Protein AF-A0A2S8FSX5-F1 (afdb_monomer)

Mean predicted aligned error: 10.46 Å

Organism: NCBI:txid124

Radius of gyration: 23.95 Å; Cα contacts (8 Å, |Δi|>4): 60; chains: 1; bounding box: 54×30×76 Å

Sequence (145 aa):
MSSEDPTVAAHDATNLSKSDRRSRKFVYFLLLGFHLAVASVLLIVMVLAVPLLSRAVDDFAVDLPVITRFVAALSRHCVPYWPLDLAFWMAGNALVLAVLLFWSPLGTRWAILYSAAIFCLAVLLFGMTLVGFAIPLFELMDSLK

Secondary structure (DSSP, 8-state):
-----HHHHHHHHHHHHHHHHHHHHHHHHHHHHHHHHHHHHHHHIIIIIHHHHHHHHHHTT----HHHHHHHHHHHHHGGGHHHHHHHHHHHHHHHHHIIIII-TTHHHHHHHHHHHHHHHHHHHHHHHHHHHHHHHHHHHHHT-

Structure (mmCIF, N/CA/C/O backbone):
data_AF-A0A2S8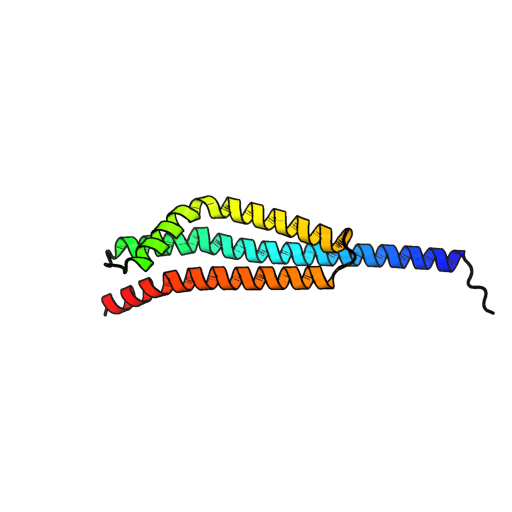FSX5-F1
#
_entry.id   AF-A0A2S8FSX5-F1
#
loop_
_atom_site.group_PDB
_atom_site.id
_atom_site.type_symbol
_atom_site.label_atom_id
_atom_site.label_alt_id
_atom_site.label_comp_id
_atom_site.label_asym_id
_atom_site.label_entity_id
_atom_site.label_seq_id
_atom_site.pdbx_PDB_ins_code
_atom_site.Cartn_x
_atom_site.Cartn_y
_atom_site.Cartn_z
_atom_site.occupancy
_atom_site.B_iso_or_equiv
_atom_site.auth_seq_id
_atom_site.auth_comp_id
_atom_site.auth_asym_id
_atom_site.auth_atom_id
_atom_site.pdbx_PDB_model_num
ATOM 1 N N . MET A 1 1 ? 24.617 -20.302 -45.881 1.00 48.56 1 MET A N 1
ATOM 2 C CA . MET A 1 1 ? 24.667 -19.509 -44.635 1.00 48.56 1 MET A CA 1
ATOM 3 C C . MET A 1 1 ? 23.969 -18.198 -44.933 1.00 48.56 1 MET A C 1
ATOM 5 O O . MET A 1 1 ? 24.473 -17.452 -45.758 1.00 48.56 1 MET A O 1
ATOM 9 N N . SER A 1 2 ? 22.762 -17.995 -44.399 1.00 53.72 2 SER A N 1
ATOM 10 C CA . SER A 1 2 ? 22.028 -16.738 -44.582 1.00 53.72 2 SER A CA 1
ATOM 11 C C . SER A 1 2 ? 22.762 -15.657 -43.799 1.00 53.72 2 SER A C 1
ATOM 13 O O . SER A 1 2 ? 22.811 -15.729 -42.574 1.00 53.72 2 SER A O 1
ATOM 15 N N . SER A 1 3 ? 23.407 -14.724 -44.497 1.00 57.81 3 SER A N 1
ATOM 16 C CA . SER A 1 3 ? 23.953 -13.516 -43.887 1.00 57.81 3 SER A CA 1
ATOM 17 C C . SER A 1 3 ? 22.772 -12.632 -43.505 1.00 57.81 3 SER A C 1
ATOM 19 O O . SER A 1 3 ? 22.251 -11.906 -44.351 1.00 57.81 3 SER A O 1
ATOM 21 N N . GLU A 1 4 ? 22.286 -12.751 -42.271 1.00 61.47 4 GLU A N 1
ATOM 22 C CA . GLU A 1 4 ? 21.360 -11.752 -41.742 1.00 61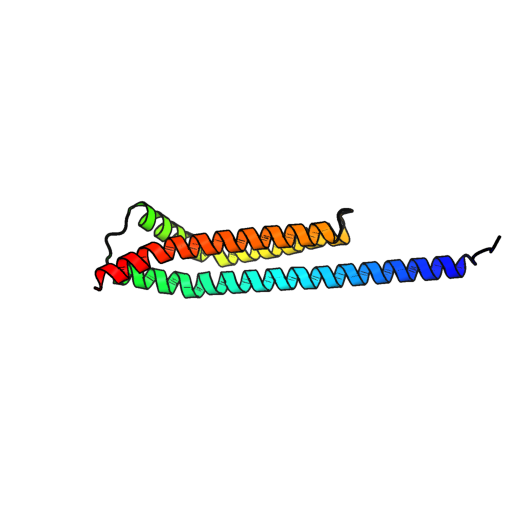.47 4 GLU A CA 1
ATOM 23 C C . GLU A 1 4 ? 22.022 -10.378 -41.859 1.00 61.47 4 GLU A C 1
ATOM 25 O O . GLU A 1 4 ? 23.150 -10.172 -41.405 1.00 61.47 4 GLU A O 1
ATOM 30 N N . ASP A 1 5 ? 21.338 -9.470 -42.550 1.00 72.94 5 ASP A N 1
ATOM 31 C CA . ASP A 1 5 ? 21.810 -8.115 -42.779 1.00 72.94 5 ASP A CA 1
ATOM 32 C C . ASP A 1 5 ? 21.960 -7.422 -41.411 1.00 72.94 5 ASP A C 1
ATOM 34 O O . ASP A 1 5 ? 20.985 -7.340 -40.651 1.00 72.94 5 ASP A O 1
ATOM 38 N N . PRO A 1 6 ? 23.162 -6.934 -41.052 1.00 71.62 6 PRO A N 1
ATOM 39 C CA . PRO A 1 6 ? 23.423 -6.340 -39.742 1.00 71.62 6 PRO A CA 1
ATOM 40 C C . PRO A 1 6 ? 22.512 -5.142 -39.440 1.00 71.62 6 PRO A C 1
ATOM 42 O O . PRO A 1 6 ? 22.292 -4.813 -38.273 1.00 71.62 6 PRO A O 1
ATOM 45 N N . THR A 1 7 ? 21.942 -4.508 -40.469 1.00 73.19 7 THR A N 1
ATOM 46 C CA . THR A 1 7 ? 20.966 -3.423 -40.313 1.00 73.19 7 THR A CA 1
ATOM 47 C C . THR A 1 7 ? 19.609 -3.913 -39.799 1.00 73.19 7 THR A C 1
ATOM 49 O O . THR A 1 7 ? 19.012 -3.257 -38.942 1.00 73.19 7 THR A O 1
ATOM 52 N N . VAL A 1 8 ? 19.153 -5.087 -40.244 1.00 72.12 8 VAL A N 1
ATOM 53 C CA . VAL A 1 8 ? 17.898 -5.715 -39.800 1.00 72.12 8 VAL A CA 1
ATOM 54 C C . VAL A 1 8 ? 18.043 -6.213 -38.363 1.00 72.12 8 VAL A C 1
ATOM 56 O O . VAL A 1 8 ? 17.217 -5.884 -37.514 1.00 72.12 8 VAL A O 1
ATOM 59 N N . ALA A 1 9 ? 19.157 -6.880 -38.045 1.00 72.12 9 ALA A N 1
ATOM 60 C CA . ALA A 1 9 ? 19.445 -7.338 -36.685 1.00 72.12 9 ALA A CA 1
ATOM 61 C C . ALA A 1 9 ? 19.539 -6.174 -35.674 1.00 72.12 9 ALA A C 1
ATOM 63 O O . ALA A 1 9 ? 19.024 -6.264 -34.556 1.00 72.12 9 ALA A O 1
ATOM 64 N N . ALA A 1 10 ? 20.150 -5.048 -36.064 1.00 72.50 10 ALA A N 1
ATOM 65 C CA . ALA A 1 10 ? 20.214 -3.850 -35.227 1.00 72.50 10 ALA A CA 1
ATOM 66 C C . ALA A 1 10 ? 18.833 -3.197 -35.038 1.00 72.50 10 ALA A C 1
ATOM 68 O O . ALA A 1 10 ? 18.478 -2.796 -33.925 1.00 72.50 10 ALA A O 1
ATOM 69 N N . HIS A 1 11 ? 18.031 -3.114 -36.102 1.00 73.44 11 HIS A N 1
ATOM 70 C CA . HIS A 1 11 ? 16.668 -2.597 -36.031 1.00 73.44 11 HIS A CA 1
ATOM 71 C C . HIS A 1 11 ? 15.795 -3.443 -35.088 1.00 73.44 11 HIS A C 1
ATOM 73 O O . HIS A 1 11 ? 15.146 -2.897 -34.190 1.00 73.44 11 HIS A O 1
ATOM 79 N N . ASP A 1 12 ? 15.855 -4.768 -35.190 1.00 75.06 12 ASP A N 1
ATOM 80 C CA . ASP A 1 12 ? 15.075 -5.672 -34.342 1.00 75.06 12 ASP A CA 1
ATOM 81 C C . ASP A 1 12 ? 15.521 -5.630 -32.875 1.00 75.06 12 ASP A C 1
ATOM 83 O O . ASP A 1 12 ? 14.678 -5.525 -31.978 1.00 75.06 12 ASP A O 1
ATOM 87 N N . ALA A 1 13 ? 16.829 -5.562 -32.607 1.00 71.25 13 ALA A N 1
ATOM 88 C CA . ALA A 1 13 ? 17.356 -5.376 -31.254 1.00 71.25 13 ALA A CA 1
ATOM 89 C C . ALA A 1 13 ? 16.875 -4.056 -30.618 1.00 71.25 13 ALA A C 1
ATOM 91 O O . ALA A 1 13 ? 16.505 -4.007 -29.436 1.00 71.25 13 ALA A O 1
ATOM 92 N N . THR A 1 14 ? 16.812 -2.969 -31.397 1.00 76.12 14 THR A N 1
ATOM 93 C CA . THR A 1 14 ? 16.292 -1.690 -30.889 1.00 76.12 14 THR A CA 1
ATOM 94 C C . THR A 1 14 ? 14.790 -1.734 -30.610 1.00 76.12 14 THR A C 1
ATOM 96 O O . THR A 1 14 ? 14.348 -1.168 -29.607 1.00 76.12 14 THR A O 1
ATOM 99 N N . ASN A 1 15 ? 13.998 -2.434 -31.422 1.00 78.00 15 ASN A N 1
ATOM 100 C CA . ASN A 1 15 ? 12.560 -2.573 -31.193 1.00 78.00 15 ASN A CA 1
ATOM 101 C C . ASN A 1 15 ? 12.244 -3.474 -29.995 1.00 78.00 15 ASN A C 1
ATOM 103 O O . ASN A 1 15 ? 11.399 -3.108 -29.173 1.00 78.00 15 ASN A O 1
ATOM 107 N N . LEU A 1 16 ? 12.979 -4.576 -29.827 1.00 72.50 16 LEU A N 1
ATOM 108 C CA . LEU A 1 16 ? 12.888 -5.441 -28.649 1.00 72.50 16 LEU A CA 1
ATOM 109 C C . LEU A 1 16 ? 13.206 -4.662 -27.364 1.00 72.50 16 LEU A C 1
ATOM 111 O O . LEU A 1 16 ? 12.411 -4.668 -26.425 1.00 72.50 16 LEU A O 1
ATOM 115 N N . SER A 1 17 ? 14.291 -3.878 -27.347 1.00 78.50 17 SER A N 1
ATOM 116 C CA . SER A 1 17 ? 14.656 -3.075 -26.167 1.00 78.50 17 SER A CA 1
ATOM 117 C C . SER A 1 17 ? 13.618 -1.995 -25.809 1.00 78.50 17 SER A C 1
ATOM 119 O O . SER A 1 17 ? 13.364 -1.726 -24.628 1.00 78.50 17 SER A O 1
ATOM 121 N N . LYS A 1 18 ? 12.971 -1.385 -26.815 1.00 78.19 18 LYS A N 1
ATOM 122 C CA . LYS A 1 18 ? 11.874 -0.422 -26.619 1.00 78.19 18 LYS A CA 1
ATOM 123 C C . LYS A 1 18 ? 10.620 -1.104 -26.075 1.00 78.19 18 LYS A C 1
ATOM 125 O O . LYS A 1 18 ? 10.003 -0.569 -25.150 1.00 78.19 18 LYS A O 1
ATOM 130 N N . SER A 1 19 ? 10.262 -2.264 -26.628 1.00 78.94 19 SER A N 1
ATOM 131 C CA . SER A 1 19 ? 9.123 -3.074 -26.184 1.00 78.94 19 SER A CA 1
ATOM 132 C C . SER A 1 19 ? 9.283 -3.494 -24.720 1.00 78.94 19 SER A C 1
ATOM 134 O O . SER A 1 19 ? 8.407 -3.222 -23.896 1.00 78.94 19 SER A O 1
ATOM 136 N N . ASP A 1 20 ? 10.461 -4.000 -24.350 1.00 83.00 20 ASP A N 1
ATOM 137 C CA . ASP A 1 20 ? 10.790 -4.400 -22.979 1.00 83.00 20 ASP A CA 1
ATOM 138 C C . ASP A 1 20 ? 10.728 -3.239 -21.988 1.00 83.00 20 ASP A C 1
ATOM 140 O O . ASP A 1 20 ? 10.227 -3.378 -20.867 1.00 83.00 20 ASP A O 1
ATOM 144 N N . ARG A 1 21 ? 11.232 -2.064 -22.381 1.00 83.12 21 ARG A N 1
ATOM 145 C CA . ARG A 1 21 ? 11.170 -0.865 -21.539 1.00 83.12 21 ARG A CA 1
ATOM 146 C C . ARG A 1 21 ? 9.727 -0.388 -21.359 1.00 83.12 21 ARG A C 1
ATOM 148 O O . ARG A 1 21 ? 9.367 0.043 -20.263 1.00 83.12 21 ARG A O 1
ATOM 155 N N . ARG A 1 22 ? 8.898 -0.454 -22.406 1.00 86.69 22 ARG A N 1
ATOM 156 C CA . ARG A 1 22 ? 7.472 -0.095 -22.336 1.00 86.69 22 ARG A CA 1
ATOM 157 C C . ARG A 1 22 ? 6.702 -1.069 -21.442 1.00 86.69 22 ARG A C 1
ATOM 159 O O . ARG A 1 22 ? 5.946 -0.612 -20.590 1.00 86.69 22 ARG A O 1
ATOM 166 N N . SER A 1 23 ? 6.950 -2.370 -21.579 1.00 88.75 23 SER A N 1
ATOM 167 C CA . SER A 1 23 ? 6.352 -3.415 -20.740 1.00 88.75 23 SER A CA 1
ATOM 168 C C . SER A 1 23 ? 6.678 -3.206 -19.256 1.00 88.75 23 SER A C 1
ATOM 170 O O . SER A 1 23 ? 5.777 -3.129 -18.422 1.00 88.75 23 SER A O 1
ATOM 172 N N . ARG A 1 24 ? 7.952 -2.969 -18.917 1.00 87.94 24 ARG A N 1
ATOM 173 C CA . ARG A 1 24 ? 8.366 -2.690 -17.530 1.00 87.94 24 ARG A CA 1
ATOM 174 C C . ARG A 1 24 ? 7.733 -1.429 -16.947 1.00 87.94 24 ARG A C 1
ATOM 176 O O . ARG A 1 24 ? 7.331 -1.438 -15.788 1.00 87.94 24 ARG A O 1
ATOM 183 N N . LYS A 1 25 ? 7.595 -0.363 -17.743 1.00 90.69 25 LYS A N 1
ATOM 184 C CA . LYS A 1 25 ? 6.872 0.852 -17.329 1.00 90.69 25 LYS A CA 1
ATOM 185 C C . LYS A 1 25 ? 5.400 0.576 -17.052 1.00 90.69 25 LYS A C 1
ATOM 187 O O . LYS A 1 25 ? 4.889 1.034 -16.038 1.00 90.69 25 LYS A O 1
ATOM 192 N N . PHE A 1 26 ? 4.735 -0.175 -17.926 1.00 92.31 26 PHE A N 1
ATOM 193 C CA . PHE A 1 26 ? 3.340 -0.551 -17.719 1.00 92.31 26 PHE A CA 1
ATOM 194 C C . PHE A 1 26 ? 3.163 -1.338 -16.414 1.00 92.31 26 PHE A C 1
ATOM 196 O O . PHE A 1 26 ? 2.341 -0.963 -15.583 1.00 92.31 26 PHE A O 1
ATOM 203 N N . VAL A 1 27 ? 3.997 -2.359 -16.188 1.00 91.69 27 VAL A N 1
ATOM 204 C CA . VAL A 1 27 ? 3.981 -3.149 -14.947 1.00 91.69 27 VAL A CA 1
ATOM 205 C C . VAL A 1 27 ? 4.253 -2.277 -13.721 1.00 91.69 27 VAL A C 1
ATOM 207 O O . VAL A 1 27 ? 3.567 -2.421 -12.714 1.00 91.69 27 VAL A O 1
ATOM 210 N N . TYR A 1 28 ? 5.212 -1.351 -13.800 1.00 92.44 28 TYR A N 1
ATOM 211 C CA . TYR A 1 28 ? 5.509 -0.422 -12.709 1.00 92.44 28 TYR A CA 1
ATOM 212 C C . TYR A 1 28 ? 4.274 0.388 -12.302 1.00 92.44 28 TYR A C 1
ATOM 214 O O . TYR A 1 28 ? 3.907 0.384 -11.131 1.00 92.44 28 TYR A O 1
ATOM 222 N N . PHE A 1 29 ? 3.603 1.038 -13.259 1.00 93.12 29 PHE A N 1
ATOM 223 C CA . PHE A 1 29 ? 2.414 1.842 -12.964 1.00 93.12 29 PHE A CA 1
ATOM 224 C C . PHE A 1 29 ? 1.236 0.996 -12.485 1.00 93.12 29 PHE A C 1
ATOM 226 O O . PHE A 1 29 ? 0.500 1.434 -11.604 1.00 93.12 29 PHE A O 1
ATOM 233 N N . LEU A 1 30 ? 1.083 -0.219 -13.015 1.00 94.50 30 LEU A N 1
ATOM 234 C CA . LEU A 1 30 ? 0.062 -1.157 -12.560 1.00 94.50 30 LEU A CA 1
ATOM 235 C C . LEU A 1 30 ? 0.270 -1.532 -11.085 1.00 94.50 30 LEU A C 1
ATOM 237 O O . LEU A 1 30 ? -0.655 -1.417 -10.283 1.00 94.50 30 LEU A O 1
ATOM 241 N N . LEU A 1 31 ? 1.490 -1.937 -10.713 1.00 92.44 31 LEU A N 1
ATOM 242 C CA . LEU A 1 31 ? 1.817 -2.306 -9.334 1.00 92.44 31 LEU A CA 1
ATOM 243 C C . LEU A 1 31 ? 1.752 -1.098 -8.397 1.00 92.44 31 LEU A C 1
ATOM 245 O O . LEU A 1 31 ? 1.212 -1.211 -7.299 1.00 92.44 31 LEU A O 1
ATOM 249 N N . LEU A 1 32 ? 2.225 0.069 -8.835 1.00 91.94 32 LEU A N 1
ATOM 250 C CA . LEU A 1 32 ? 2.135 1.303 -8.058 1.00 91.94 32 LEU A CA 1
ATOM 251 C C . LEU A 1 32 ? 0.675 1.704 -7.800 1.00 91.94 32 LEU A C 1
ATOM 253 O O . LEU A 1 32 ? 0.320 2.023 -6.667 1.00 91.94 32 LEU A O 1
ATOM 257 N N . GLY A 1 33 ? -0.181 1.635 -8.823 1.00 90.81 33 GLY A N 1
ATOM 258 C CA . GLY A 1 33 ? -1.616 1.890 -8.694 1.00 90.81 33 GLY A CA 1
ATOM 259 C C . GLY A 1 33 ? -2.300 0.901 -7.748 1.00 90.81 33 GLY A C 1
ATOM 260 O O . GLY A 1 33 ? -3.109 1.305 -6.917 1.00 90.81 33 GLY A O 1
ATOM 261 N N . PHE A 1 34 ? -1.915 -0.376 -7.800 1.00 91.69 34 PHE A N 1
ATOM 262 C CA . PHE A 1 34 ? -2.374 -1.380 -6.841 1.00 91.69 34 PHE A CA 1
ATOM 263 C C . PHE A 1 34 ? -1.983 -1.025 -5.395 1.00 91.69 34 PHE A C 1
ATOM 265 O O . PHE A 1 34 ? -2.835 -1.067 -4.510 1.00 91.69 34 PHE A O 1
ATOM 272 N N . HIS A 1 35 ? -0.738 -0.603 -5.148 1.00 89.38 35 HIS A N 1
ATOM 273 C CA . HIS A 1 35 ? -0.303 -0.209 -3.799 1.00 89.38 35 HIS A CA 1
ATOM 274 C C . HIS A 1 35 ? -1.049 1.036 -3.328 1.00 89.38 35 HIS A C 1
ATOM 276 O O . HIS A 1 35 ? -1.467 1.092 -2.178 1.00 89.38 35 HIS A O 1
ATOM 282 N N . LEU A 1 36 ? -1.293 1.993 -4.228 1.00 90.25 36 LEU A N 1
ATOM 283 C CA . LEU A 1 36 ? -2.069 3.191 -3.922 1.00 90.25 36 LEU A CA 1
ATOM 284 C C . LEU A 1 36 ? -3.518 2.854 -3.545 1.00 90.25 36 LEU A C 1
ATOM 286 O O . LEU A 1 36 ? -4.060 3.446 -2.612 1.00 90.25 36 LEU A O 1
ATOM 290 N N . ALA A 1 37 ? -4.139 1.889 -4.227 1.00 88.75 37 ALA A N 1
ATOM 291 C CA . ALA A 1 37 ? -5.478 1.418 -3.888 1.00 88.75 37 ALA A CA 1
ATOM 292 C C . ALA A 1 37 ? -5.508 0.779 -2.490 1.00 88.75 37 ALA A C 1
ATOM 294 O O . ALA A 1 37 ? -6.351 1.143 -1.672 1.00 88.75 37 ALA A O 1
ATOM 295 N N . VAL A 1 38 ? -4.549 -0.103 -2.180 1.00 87.25 38 VAL A N 1
ATOM 296 C CA . VAL A 1 38 ? -4.417 -0.711 -0.843 1.00 87.25 38 VAL A CA 1
ATOM 297 C C . VAL A 1 38 ? -4.190 0.362 0.223 1.00 87.25 38 VAL A C 1
ATOM 299 O O . VAL A 1 38 ? -4.868 0.362 1.248 1.00 87.25 38 VAL A O 1
ATOM 302 N N . ALA A 1 39 ? -3.297 1.319 -0.039 1.00 83.75 39 ALA A N 1
ATOM 303 C CA . ALA A 1 39 ? -3.023 2.443 0.850 1.00 83.75 39 ALA A CA 1
ATOM 304 C C . ALA A 1 39 ? -4.288 3.254 1.136 1.00 83.75 39 ALA A C 1
ATOM 306 O O . ALA A 1 39 ? -4.570 3.589 2.282 1.00 83.75 39 ALA A O 1
ATOM 307 N N . SER A 1 40 ? -5.074 3.533 0.096 1.00 84.62 40 SER A N 1
ATOM 308 C CA . SER A 1 40 ? -6.309 4.308 0.206 1.00 84.62 40 SER A CA 1
ATOM 309 C C . SER A 1 40 ? -7.345 3.589 1.066 1.00 84.62 40 SER A C 1
ATOM 311 O O . SER A 1 40 ? -7.955 4.212 1.930 1.00 84.62 40 SER A O 1
ATOM 313 N N . VAL A 1 41 ? -7.513 2.274 0.885 1.00 83.38 41 VAL A N 1
ATOM 314 C CA . VAL A 1 41 ? -8.412 1.465 1.724 1.00 83.38 41 VAL A CA 1
ATOM 315 C C . VAL A 1 41 ? -7.955 1.487 3.182 1.00 83.38 41 VAL A C 1
ATOM 317 O O . VAL A 1 41 ? -8.768 1.747 4.068 1.00 83.38 41 VAL A O 1
ATOM 320 N N . LEU A 1 42 ? -6.659 1.283 3.439 1.00 79.25 42 LEU A N 1
ATOM 321 C CA . LEU A 1 42 ? -6.104 1.354 4.792 1.00 79.25 42 LEU A CA 1
ATOM 322 C C . LEU A 1 42 ? -6.320 2.736 5.416 1.00 79.25 42 LEU A C 1
ATOM 324 O O . LEU A 1 42 ? -6.750 2.829 6.562 1.00 79.25 42 LEU A O 1
ATOM 328 N N . LEU A 1 43 ? -6.097 3.812 4.661 1.00 78.81 43 LEU A N 1
ATOM 329 C CA . LEU A 1 43 ? -6.314 5.173 5.138 1.00 78.81 43 LEU A CA 1
ATOM 330 C C . LEU A 1 43 ? -7.783 5.4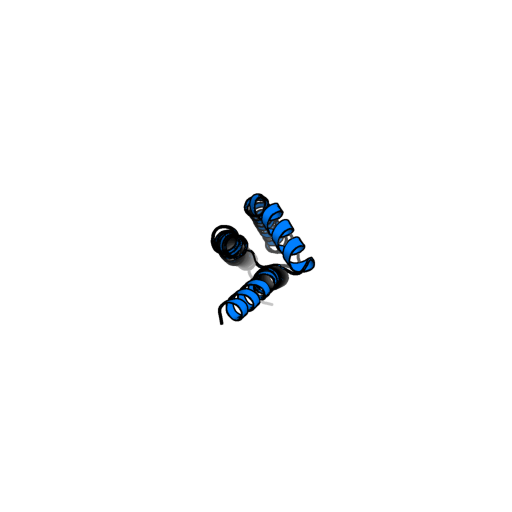22 5.501 1.00 78.81 43 LEU A C 1
ATOM 332 O O . LEU A 1 43 ? -8.058 5.977 6.559 1.00 78.81 43 LEU A O 1
ATOM 336 N N . ILE A 1 44 ? -8.727 4.979 4.665 1.00 79.12 44 ILE A N 1
ATOM 337 C CA . ILE A 1 44 ? -10.169 5.096 4.934 1.00 79.12 44 ILE A CA 1
ATOM 338 C C . ILE A 1 44 ? -10.530 4.386 6.241 1.00 79.12 44 ILE A C 1
ATOM 340 O O . ILE A 1 44 ? -11.222 4.954 7.085 1.00 79.12 44 ILE A O 1
ATOM 344 N N . VAL A 1 45 ? -10.032 3.165 6.438 1.00 75.44 45 VAL A N 1
ATOM 345 C CA . VAL A 1 45 ? -10.246 2.401 7.674 1.00 75.44 45 VAL A CA 1
ATOM 346 C C . VAL A 1 45 ? -9.694 3.167 8.877 1.00 75.44 45 VAL A C 1
ATOM 348 O O . VAL A 1 45 ? -10.391 3.323 9.877 1.00 75.44 45 VAL A O 1
ATOM 351 N N . MET A 1 46 ? -8.470 3.681 8.782 1.00 72.38 46 MET A N 1
ATOM 352 C CA . MET A 1 46 ? -7.804 4.352 9.901 1.00 72.38 46 MET A CA 1
ATOM 353 C C . MET A 1 46 ? -8.409 5.716 10.236 1.00 72.38 46 MET A C 1
ATOM 355 O O . MET A 1 46 ? -8.434 6.099 11.401 1.00 72.38 46 MET A O 1
ATOM 359 N N . VAL A 1 47 ? -8.910 6.450 9.241 1.00 74.25 47 VAL A N 1
ATOM 360 C CA . VAL A 1 47 ? -9.480 7.792 9.431 1.00 74.25 47 VAL A CA 1
ATOM 361 C C . VAL A 1 47 ? -10.962 7.742 9.801 1.00 74.25 47 VAL A C 1
ATOM 363 O O . VAL A 1 47 ? -11.428 8.600 10.545 1.00 74.25 47 VAL A O 1
ATOM 366 N N . LEU A 1 48 ? -11.717 6.760 9.301 1.00 74.62 48 LEU A N 1
ATOM 367 C CA . LEU A 1 48 ? -13.161 6.676 9.536 1.00 74.62 48 LEU A CA 1
ATOM 368 C C . LEU A 1 48 ? -13.525 5.559 10.509 1.00 74.62 48 LEU A C 1
ATOM 370 O O . LEU A 1 48 ? -14.145 5.825 11.537 1.00 74.62 48 LEU A O 1
ATOM 374 N N . ALA A 1 49 ? -13.141 4.316 10.212 1.00 68.88 49 ALA A N 1
ATOM 375 C CA . ALA A 1 49 ? -13.589 3.169 10.996 1.00 68.88 49 ALA A CA 1
ATOM 376 C C . ALA A 1 49 ? -12.987 3.175 12.408 1.00 68.88 49 ALA A C 1
ATOM 378 O O . ALA A 1 49 ? -13.724 3.030 13.379 1.00 68.88 49 ALA A O 1
ATOM 379 N N . VAL A 1 50 ? -11.677 3.413 12.543 1.00 69.56 50 VAL A N 1
ATOM 380 C CA . VAL A 1 50 ? -10.997 3.388 13.851 1.00 69.56 50 VAL A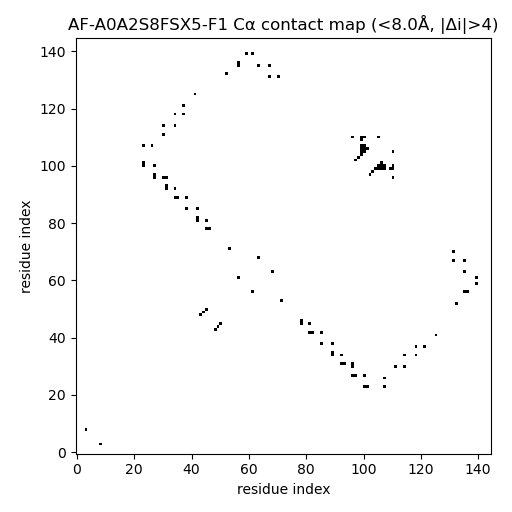 CA 1
ATOM 381 C C . VAL A 1 50 ? -11.525 4.458 14.819 1.00 69.56 50 VAL A C 1
ATOM 383 O O . VAL A 1 50 ? -11.811 4.106 15.967 1.00 69.56 50 VAL A O 1
ATOM 386 N N . PRO A 1 51 ? -11.723 5.735 14.425 1.00 70.56 51 PRO A N 1
ATOM 387 C CA . PRO A 1 51 ? -12.269 6.741 15.332 1.00 70.56 51 PRO A CA 1
ATOM 388 C C . PRO A 1 51 ? -13.736 6.500 15.684 1.00 70.56 51 PRO A C 1
ATOM 390 O O . PRO A 1 51 ? -14.107 6.685 16.841 1.00 70.56 51 PRO A O 1
ATOM 393 N N . LEU A 1 52 ? -14.563 6.067 14.723 1.00 68.00 52 LEU A N 1
ATOM 394 C CA . LEU A 1 52 ? -15.966 5.725 14.985 1.00 68.00 52 LEU A CA 1
ATOM 395 C C . LEU A 1 52 ? -16.075 4.585 15.998 1.00 68.00 52 LEU A C 1
ATOM 397 O O . LEU A 1 52 ? -16.848 4.675 16.948 1.00 68.00 52 LEU A O 1
ATOM 401 N N . LEU A 1 53 ? -15.256 3.548 15.833 1.00 63.28 53 LEU A N 1
ATOM 402 C CA . LEU A 1 53 ? -15.259 2.410 16.738 1.00 63.28 53 LEU A CA 1
ATOM 403 C C . LEU A 1 53 ? -14.671 2.753 18.111 1.00 63.28 53 LEU A C 1
ATOM 405 O O . LEU A 1 53 ? -15.194 2.314 19.129 1.00 63.28 53 LEU A O 1
ATOM 409 N N . SER A 1 54 ? -13.619 3.577 18.151 1.00 66.44 54 SER A N 1
ATOM 410 C CA . SER A 1 54 ? -13.026 4.045 19.410 1.00 66.44 54 SER A CA 1
ATOM 411 C C . SER A 1 54 ? -14.020 4.855 20.241 1.00 66.44 54 SER A C 1
ATOM 413 O O . SER A 1 54 ? -14.059 4.680 21.454 1.00 66.44 54 SER A O 1
ATOM 415 N N . ARG A 1 55 ? -14.839 5.698 19.593 1.00 67.88 55 ARG A N 1
ATOM 416 C CA . ARG A 1 55 ? -15.909 6.456 20.259 1.00 67.88 55 ARG A CA 1
ATOM 417 C C . ARG A 1 55 ? -17.002 5.549 20.801 1.00 67.88 55 ARG A C 1
ATOM 419 O O . ARG A 1 55 ? -17.377 5.712 21.949 1.00 67.88 55 ARG A O 1
ATOM 426 N N . ALA A 1 56 ? -17.449 4.569 20.012 1.00 63.69 56 ALA A N 1
ATOM 427 C CA . ALA A 1 56 ? -18.423 3.595 20.490 1.00 63.69 56 ALA A CA 1
ATOM 428 C C . ALA A 1 56 ? -17.910 2.898 21.761 1.00 63.69 56 ALA A C 1
ATOM 430 O O . ALA A 1 56 ? -18.595 2.885 22.771 1.00 63.69 56 ALA A O 1
ATOM 431 N N . VAL A 1 57 ? -16.669 2.405 21.757 1.00 63.22 57 VAL A N 1
ATOM 432 C CA . VAL A 1 57 ? -16.068 1.763 22.937 1.00 63.22 57 VAL A CA 1
ATOM 433 C C . VAL A 1 57 ? -16.014 2.692 24.160 1.00 63.22 57 VAL A C 1
ATOM 435 O O . VAL A 1 5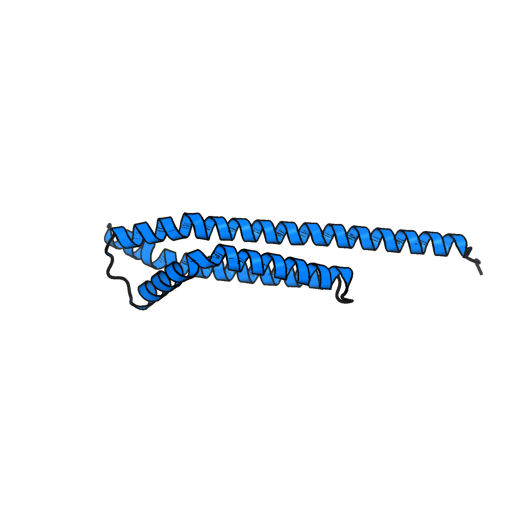7 ? -16.310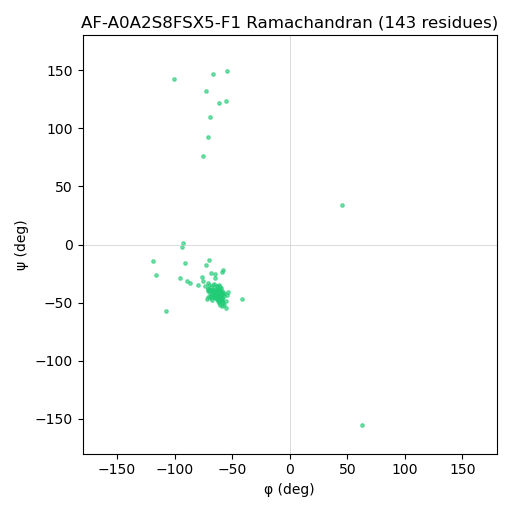 2.242 25.265 1.00 63.22 57 VAL A O 1
ATOM 438 N N . ASP A 1 58 ? -15.653 3.967 23.976 1.00 64.75 58 ASP A N 1
ATOM 439 C CA . ASP A 1 58 ? -15.625 4.949 25.070 1.00 64.75 58 ASP A CA 1
ATOM 440 C C . ASP A 1 58 ? -17.027 5.241 25.633 1.00 64.75 58 ASP A C 1
ATOM 442 O O . ASP A 1 58 ? -17.191 5.320 26.850 1.00 64.75 58 ASP A O 1
ATOM 446 N N . ASP A 1 59 ? -18.041 5.353 24.770 1.00 63.56 59 ASP A N 1
ATOM 447 C CA . ASP A 1 59 ? -19.417 5.686 25.162 1.00 63.56 59 ASP A CA 1
ATOM 448 C C . ASP A 1 59 ? -20.097 4.570 25.972 1.00 63.56 59 ASP A C 1
ATOM 450 O O . ASP A 1 59 ? -21.003 4.839 26.762 1.00 63.56 59 ASP A O 1
ATOM 454 N N . PHE A 1 60 ? -19.659 3.319 25.813 1.00 57.78 60 PHE A N 1
ATOM 455 C CA . PHE A 1 60 ? -20.284 2.175 26.477 1.00 57.78 60 PHE A CA 1
ATOM 456 C C . PHE A 1 60 ? -19.659 1.781 27.824 1.00 57.78 60 PHE A C 1
ATOM 458 O O . PHE A 1 60 ? -20.139 0.834 28.442 1.00 57.78 60 PHE A O 1
ATOM 465 N N . ALA A 1 61 ? -18.631 2.496 28.305 1.00 56.50 61 ALA A N 1
ATOM 466 C CA . ALA A 1 61 ? -18.015 2.297 29.629 1.00 56.50 61 ALA A CA 1
ATOM 467 C C . ALA A 1 61 ? -17.731 0.818 29.988 1.00 56.50 61 ALA A C 1
ATOM 469 O O . ALA A 1 61 ? -17.841 0.410 31.145 1.00 56.50 61 ALA A O 1
ATOM 470 N N . VAL A 1 62 ? -17.386 0.002 28.985 1.00 58.03 62 VAL A N 1
ATOM 471 C CA . VAL A 1 62 ? -17.178 -1.440 29.155 1.00 58.03 62 VAL A CA 1
ATOM 472 C C . VAL A 1 62 ? -15.872 -1.664 29.910 1.00 58.03 62 VAL A C 1
ATOM 474 O O . VAL A 1 62 ? -14.834 -1.092 29.563 1.00 58.03 62 VAL A O 1
ATOM 477 N N . ASP A 1 63 ? -15.901 -2.509 30.940 1.00 62.12 63 ASP A N 1
ATOM 478 C CA . ASP A 1 63 ? -14.722 -2.851 31.734 1.00 62.12 63 ASP A CA 1
ATOM 479 C C . ASP A 1 63 ? -13.824 -3.814 30.934 1.00 62.12 63 ASP A C 1
ATOM 481 O O . ASP A 1 63 ? -13.818 -5.028 31.114 1.00 62.12 63 ASP A O 1
ATOM 485 N N . LEU A 1 64 ? -13.099 -3.260 29.960 1.00 62.91 64 LEU A N 1
ATOM 486 C CA . LEU A 1 64 ? -12.331 -4.036 28.991 1.00 62.91 64 LEU A CA 1
ATOM 487 C C . LEU A 1 64 ? -11.166 -4.788 29.655 1.00 62.91 64 LEU A C 1
ATOM 489 O O . LEU A 1 64 ? -10.515 -4.228 30.547 1.00 62.91 64 LEU A O 1
ATOM 493 N N . PRO A 1 65 ? -10.792 -5.985 29.174 1.00 65.94 65 PRO A N 1
ATOM 494 C CA . PRO A 1 65 ? -9.556 -6.649 29.579 1.00 65.94 65 PRO A CA 1
ATOM 495 C C . PRO A 1 65 ? -8.324 -5.747 29.376 1.00 65.94 65 PRO A C 1
ATOM 497 O O . PRO A 1 65 ? -8.268 -4.943 28.442 1.00 65.94 65 PRO A O 1
ATOM 500 N N . VAL A 1 66 ? -7.293 -5.899 30.219 1.00 65.62 66 VAL A N 1
ATOM 501 C CA . VAL A 1 66 ? -6.057 -5.079 30.176 1.00 65.62 66 VAL A CA 1
ATOM 502 C C . VAL A 1 66 ? -5.408 -5.075 28.788 1.00 65.62 66 VAL A C 1
ATOM 504 O O . VAL A 1 66 ? -4.981 -4.026 28.307 1.00 65.62 66 VAL A O 1
ATOM 507 N N . ILE A 1 67 ? -5.379 -6.232 28.122 1.00 57.38 67 ILE A N 1
ATOM 508 C CA . ILE A 1 67 ? -4.828 -6.382 26.768 1.00 57.38 67 ILE A CA 1
ATOM 509 C C . ILE A 1 67 ? -5.614 -5.524 25.768 1.00 57.38 67 ILE A C 1
ATOM 511 O O . ILE A 1 67 ? -5.016 -4.828 24.951 1.00 57.38 67 ILE A O 1
ATOM 515 N N . THR A 1 68 ? -6.941 -5.499 25.873 1.00 59.28 68 THR A N 1
ATOM 516 C CA . THR A 1 68 ? -7.816 -4.723 24.989 1.00 59.28 68 THR A CA 1
ATOM 517 C C . THR A 1 68 ? -7.649 -3.219 25.208 1.00 59.28 68 THR A C 1
ATOM 519 O O . THR A 1 68 ? -7.566 -2.467 24.239 1.00 59.28 68 THR A O 1
ATOM 522 N N . ARG A 1 69 ? -7.488 -2.764 26.462 1.00 63.66 69 ARG A N 1
ATOM 523 C CA . ARG A 1 69 ? -7.169 -1.353 26.765 1.00 63.66 69 ARG A CA 1
ATOM 524 C C . ARG A 1 69 ? -5.805 -0.945 26.219 1.00 63.66 69 ARG A C 1
ATOM 526 O O . ARG A 1 69 ? -5.677 0.141 25.662 1.00 63.66 69 ARG A O 1
ATOM 533 N N . PHE A 1 70 ? -4.799 -1.810 26.355 1.00 62.34 70 PHE A N 1
ATOM 534 C CA . PHE A 1 70 ? -3.466 -1.564 25.807 1.00 62.34 70 PHE A CA 1
ATOM 535 C C . PHE A 1 70 ? -3.506 -1.436 24.280 1.00 62.34 70 PHE A C 1
ATOM 537 O O . PHE A 1 70 ? -2.980 -0.467 23.738 1.00 62.34 70 PHE A O 1
ATOM 544 N N . VAL A 1 71 ? -4.191 -2.354 23.590 1.00 58.16 71 VAL A N 1
ATOM 545 C CA . VAL A 1 71 ? -4.371 -2.304 22.130 1.00 58.16 71 VAL A CA 1
ATOM 546 C C . VAL A 1 71 ? -5.143 -1.050 21.706 1.00 58.16 71 VAL A C 1
ATOM 548 O O . VAL A 1 71 ? -4.736 -0.379 20.759 1.00 58.16 71 VAL A O 1
ATOM 551 N N . ALA A 1 72 ? -6.203 -0.674 22.427 1.00 61.69 72 ALA A N 1
ATOM 552 C CA . ALA A 1 72 ? -6.963 0.542 22.149 1.00 61.69 72 ALA A CA 1
ATOM 553 C C . ALA A 1 72 ? -6.125 1.818 22.353 1.00 61.69 72 ALA A C 1
ATOM 555 O O . ALA A 1 72 ? -6.147 2.714 21.508 1.00 61.69 72 ALA A O 1
ATOM 556 N N . ALA A 1 73 ? -5.348 1.897 23.437 1.00 63.53 73 ALA A N 1
ATOM 557 C CA . ALA A 1 73 ? -4.470 3.030 23.724 1.00 63.53 73 ALA A CA 1
ATOM 558 C C . ALA A 1 73 ? -3.332 3.146 22.700 1.00 63.53 73 ALA A C 1
ATOM 560 O O . ALA A 1 73 ? -3.071 4.238 22.193 1.00 63.53 73 ALA A O 1
ATOM 561 N N . LEU A 1 74 ? -2.706 2.020 22.344 1.00 58.44 74 LEU A N 1
ATOM 562 C CA . LEU A 1 74 ? -1.701 1.960 21.288 1.00 58.44 74 LEU A CA 1
ATOM 563 C C . LEU A 1 74 ? -2.301 2.410 19.954 1.00 58.44 74 LEU A C 1
ATOM 565 O O . LEU A 1 74 ? -1.731 3.266 19.287 1.00 58.44 74 LEU A O 1
ATOM 569 N N . SER A 1 75 ? -3.495 1.923 19.606 1.00 60.03 75 SER A N 1
ATOM 570 C CA . SER A 1 75 ? -4.193 2.351 18.396 1.00 60.03 75 SER A CA 1
ATOM 571 C C . SER A 1 75 ? -4.445 3.860 18.391 1.00 60.03 75 SER A C 1
ATOM 573 O O . SER A 1 75 ? -4.158 4.506 17.388 1.00 60.03 75 SER A O 1
ATOM 575 N N . ARG A 1 76 ? -4.926 4.450 19.496 1.00 63.78 76 ARG A N 1
ATOM 576 C CA . ARG A 1 76 ? -5.141 5.908 19.607 1.00 63.78 76 ARG A CA 1
ATOM 577 C C . ARG A 1 76 ? -3.848 6.701 19.471 1.00 63.78 76 ARG A C 1
ATOM 579 O O . ARG A 1 76 ? -3.858 7.757 18.847 1.00 63.78 76 ARG A O 1
ATOM 586 N N . HIS A 1 77 ? -2.752 6.199 20.035 1.00 61.66 77 HIS A N 1
ATOM 587 C CA . HIS A 1 77 ? -1.448 6.842 19.924 1.00 61.66 77 HIS A CA 1
ATOM 588 C C . HIS A 1 77 ? -0.880 6.749 18.505 1.00 61.66 77 HIS A C 1
ATOM 590 O O . HIS A 1 77 ? -0.244 7.689 18.045 1.00 61.66 77 HIS A O 1
ATOM 596 N N . CYS A 1 78 ? -1.141 5.649 17.797 1.00 60.56 78 CYS A N 1
ATOM 597 C CA . CYS A 1 78 ? -0.655 5.436 16.440 1.00 60.56 78 CYS A CA 1
ATOM 598 C C . CYS A 1 78 ? -1.484 6.177 15.379 1.00 60.56 78 CYS A C 1
ATOM 600 O O . CYS A 1 78 ? -0.891 6.645 14.414 1.00 60.56 78 CYS A O 1
ATOM 602 N N . VAL A 1 79 ? -2.815 6.326 15.538 1.00 63.81 79 VAL A N 1
ATOM 603 C CA . VAL A 1 79 ? -3.741 6.979 14.565 1.00 63.81 79 VAL A CA 1
ATOM 604 C C . VAL A 1 79 ? -3.183 8.269 13.927 1.00 63.81 79 VAL A C 1
ATOM 606 O O . VAL A 1 79 ? -3.234 8.372 12.701 1.00 63.81 79 VAL A O 1
ATOM 609 N N . PRO A 1 80 ? -2.605 9.229 14.677 1.00 65.12 80 PRO A N 1
ATOM 610 C CA . PRO A 1 80 ? -2.070 10.470 14.108 1.00 65.12 80 PRO A CA 1
ATOM 611 C C . PRO A 1 80 ? -0.872 10.266 13.172 1.00 65.12 80 PRO A C 1
ATOM 613 O O . PRO A 1 80 ? -0.632 11.095 12.297 1.00 65.12 80 PRO A O 1
ATOM 616 N N . TYR A 1 81 ? -0.121 9.178 13.352 1.00 65.06 81 TYR A N 1
ATOM 617 C CA . TYR A 1 81 ? 1.088 8.868 12.589 1.00 65.06 81 TYR A CA 1
ATOM 618 C C . TYR A 1 81 ? 0.804 8.021 11.345 1.00 65.06 81 TYR A C 1
ATOM 620 O O . TYR A 1 81 ? 1.616 8.015 10.425 1.00 65.06 81 TYR A O 1
ATOM 628 N N . TRP A 1 82 ? -0.375 7.396 11.241 1.00 67.75 82 TRP A N 1
ATOM 629 C CA . TRP A 1 82 ? -0.744 6.577 10.081 1.00 67.75 82 TRP A CA 1
ATOM 630 C C . TRP A 1 82 ? -0.623 7.290 8.734 1.00 67.75 82 TRP A C 1
ATOM 632 O O . TRP A 1 82 ? -0.106 6.670 7.811 1.00 67.75 82 TRP A O 1
ATOM 642 N N . PRO A 1 83 ? -1.046 8.560 8.560 1.00 68.00 83 PRO A N 1
ATOM 643 C CA . PRO A 1 83 ? -0.854 9.250 7.286 1.00 68.00 83 PRO A CA 1
ATOM 644 C C . PRO A 1 83 ? 0.625 9.357 6.895 1.00 68.00 83 PRO A C 1
ATOM 646 O O . PRO A 1 83 ? 0.968 9.217 5.722 1.00 68.00 83 PRO A O 1
ATOM 649 N N . LEU A 1 84 ? 1.498 9.576 7.883 1.00 73.31 84 LEU A N 1
ATOM 650 C CA . LEU A 1 84 ? 2.940 9.672 7.689 1.00 73.31 84 LEU A CA 1
ATOM 651 C C . LEU A 1 84 ? 3.540 8.297 7.368 1.00 73.31 84 LEU A C 1
ATOM 653 O O . LEU A 1 84 ? 4.270 8.166 6.387 1.00 73.31 84 LEU A O 1
ATOM 657 N N . ASP A 1 85 ? 3.176 7.267 8.130 1.00 73.44 85 ASP A N 1
ATOM 658 C CA . ASP A 1 85 ? 3.623 5.890 7.906 1.00 73.44 85 ASP A CA 1
ATOM 659 C C . ASP A 1 85 ? 3.174 5.369 6.538 1.00 73.44 85 ASP A C 1
ATOM 661 O O . ASP A 1 85 ? 3.955 4.755 5.813 1.00 73.44 85 ASP A O 1
ATOM 665 N N . LEU A 1 86 ? 1.940 5.678 6.131 1.00 77.38 86 LEU A N 1
ATOM 666 C CA . LEU A 1 86 ? 1.398 5.321 4.824 1.00 77.38 86 LEU A CA 1
ATOM 667 C C . LEU A 1 86 ? 2.138 6.050 3.695 1.00 77.38 86 LEU A C 1
ATOM 669 O O . LEU A 1 86 ? 2.416 5.451 2.657 1.00 77.38 86 LEU A O 1
ATOM 673 N N . ALA A 1 87 ? 2.495 7.323 3.893 1.00 76.69 87 ALA A N 1
ATOM 674 C CA . ALA A 1 87 ? 3.283 8.085 2.929 1.00 76.69 87 ALA A CA 1
ATOM 675 C C . ALA A 1 87 ? 4.698 7.507 2.771 1.00 76.69 87 ALA A C 1
ATOM 677 O O . ALA A 1 87 ? 5.152 7.304 1.641 1.00 76.69 87 ALA A O 1
ATOM 678 N N . PHE A 1 88 ? 5.372 7.173 3.877 1.00 80.38 88 PHE A N 1
ATOM 679 C CA . PHE A 1 88 ? 6.678 6.509 3.845 1.00 80.38 88 PHE A CA 1
ATOM 680 C C . PHE A 1 88 ? 6.603 5.118 3.222 1.00 80.38 88 PHE A C 1
ATOM 682 O O . PHE A 1 88 ? 7.452 4.767 2.402 1.00 80.38 88 PHE A O 1
ATOM 689 N N . TRP A 1 89 ? 5.566 4.348 3.546 1.00 82.62 89 TRP A N 1
ATOM 690 C CA . TRP A 1 89 ? 5.315 3.045 2.946 1.00 82.62 89 TRP A CA 1
ATOM 691 C C . TRP A 1 89 ? 5.115 3.160 1.433 1.00 82.62 89 TRP A C 1
ATOM 693 O O . TRP A 1 89 ? 5.749 2.434 0.669 1.00 82.62 89 TRP A O 1
ATOM 703 N N . MET A 1 90 ? 4.314 4.123 0.971 1.00 87.19 90 MET A N 1
ATOM 704 C CA . MET A 1 90 ? 4.095 4.363 -0.457 1.00 87.19 90 MET A CA 1
ATOM 705 C C . MET A 1 90 ? 5.365 4.806 -1.183 1.00 87.19 90 MET A C 1
ATOM 707 O O . MET A 1 90 ? 5.673 4.273 -2.251 1.00 87.19 90 MET A O 1
ATOM 711 N N . ALA A 1 91 ? 6.129 5.732 -0.602 1.00 84.12 91 ALA A N 1
ATOM 712 C CA . ALA A 1 91 ? 7.402 6.171 -1.164 1.00 84.12 91 ALA A CA 1
ATOM 713 C C . ALA A 1 91 ? 8.418 5.016 -1.236 1.00 84.12 91 ALA A C 1
ATOM 715 O O . ALA A 1 91 ? 9.068 4.821 -2.266 1.00 84.12 91 ALA A O 1
ATOM 716 N N . GLY A 1 92 ? 8.504 4.207 -0.176 1.00 88.00 92 GLY A N 1
ATOM 717 C CA . GLY A 1 92 ? 9.358 3.023 -0.114 1.00 88.00 92 GLY A CA 1
ATOM 718 C C . GLY A 1 92 ? 8.982 1.980 -1.165 1.00 88.00 92 GLY A C 1
ATOM 719 O O . GLY A 1 92 ? 9.842 1.537 -1.925 1.00 88.00 92 GLY A O 1
ATOM 720 N N . ASN A 1 93 ? 7.695 1.646 -1.284 1.00 88.50 93 ASN A N 1
ATOM 721 C CA . ASN A 1 93 ? 7.204 0.705 -2.293 1.00 88.50 93 ASN A CA 1
ATOM 722 C C . ASN A 1 93 ? 7.486 1.199 -3.717 1.00 88.50 93 ASN A C 1
ATOM 724 O O . ASN A 1 93 ? 7.949 0.429 -4.559 1.00 88.50 93 ASN A O 1
ATOM 728 N N . ALA A 1 94 ? 7.260 2.487 -3.992 1.00 89.25 94 ALA A N 1
ATOM 729 C CA . ALA A 1 94 ? 7.548 3.079 -5.296 1.00 89.25 94 ALA A CA 1
ATOM 730 C C . ALA A 1 94 ? 9.036 2.966 -5.662 1.00 89.25 94 ALA A C 1
ATOM 732 O O . ALA A 1 94 ? 9.363 2.657 -6.813 1.00 89.25 94 ALA A O 1
ATOM 733 N N . LEU A 1 95 ? 9.930 3.173 -4.689 1.00 91.19 95 LEU A N 1
ATOM 734 C CA . LEU A 1 95 ? 11.372 3.021 -4.867 1.00 91.19 95 LEU A CA 1
ATOM 735 C C . LEU A 1 95 ? 11.766 1.557 -5.097 1.00 91.19 95 LEU A C 1
ATOM 737 O O . LEU A 1 95 ? 12.486 1.268 -6.051 1.00 91.19 95 LEU A O 1
ATOM 741 N N . VAL A 1 96 ? 11.274 0.623 -4.276 1.00 90.81 96 VAL A N 1
ATOM 742 C CA . VAL A 1 96 ? 11.590 -0.809 -4.417 1.00 90.81 96 VAL A CA 1
ATOM 743 C C . VAL A 1 96 ? 11.112 -1.347 -5.764 1.00 90.81 96 VAL A C 1
ATOM 745 O O . VAL A 1 96 ? 11.863 -2.040 -6.451 1.00 90.81 96 VAL A O 1
ATOM 748 N N . LEU A 1 97 ? 9.905 -0.979 -6.201 1.00 91.12 97 LEU A N 1
ATOM 749 C CA . LEU A 1 97 ? 9.392 -1.358 -7.518 1.00 91.12 97 LEU A CA 1
ATOM 750 C C . LEU A 1 97 ? 10.241 -0.778 -8.65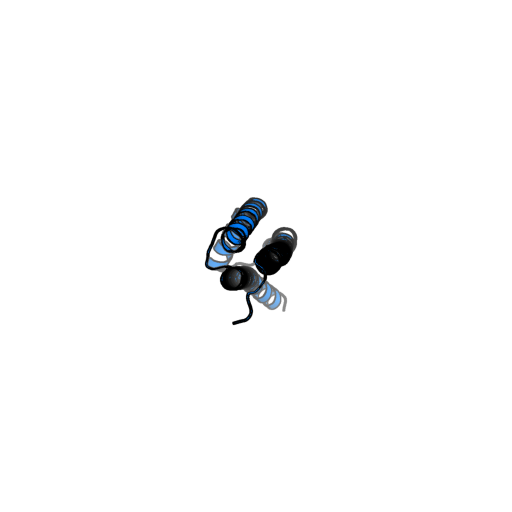4 1.00 91.12 97 LEU A C 1
ATOM 752 O O . LEU A 1 97 ? 10.500 -1.476 -9.636 1.00 91.12 97 LEU A O 1
ATOM 756 N N . ALA A 1 98 ? 10.712 0.466 -8.522 1.00 88.88 98 ALA A N 1
ATOM 757 C CA . ALA A 1 98 ? 11.599 1.071 -9.511 1.00 88.88 98 ALA A CA 1
ATOM 758 C C . ALA A 1 98 ? 12.940 0.322 -9.589 1.00 88.88 98 ALA A C 1
ATOM 760 O O . ALA A 1 98 ? 13.404 -0.004 -10.684 1.00 88.88 98 ALA A O 1
ATOM 761 N N . VAL A 1 99 ? 13.520 -0.033 -8.438 1.00 90.69 99 VAL A N 1
ATOM 762 C CA . VAL A 1 99 ? 14.745 -0.839 -8.365 1.00 90.69 99 VAL A CA 1
ATOM 763 C C . VAL A 1 99 ? 14.539 -2.202 -9.012 1.00 90.69 99 VAL A C 1
ATOM 765 O O . VAL A 1 99 ? 15.304 -2.565 -9.903 1.00 90.69 99 VAL A O 1
ATOM 768 N N . LEU A 1 100 ? 13.495 -2.941 -8.636 1.00 90.25 100 LEU A N 1
ATOM 769 C CA . LEU A 1 100 ? 13.253 -4.292 -9.146 1.00 90.25 100 LEU A CA 1
ATOM 770 C C . LEU A 1 100 ? 12.995 -4.324 -10.657 1.00 90.25 100 LEU A C 1
ATOM 772 O O . LEU A 1 100 ? 13.429 -5.257 -11.330 1.00 90.25 100 LEU A O 1
ATOM 776 N N . LEU A 1 101 ? 12.316 -3.313 -11.203 1.00 89.00 101 LEU A N 1
ATOM 777 C CA . LEU A 1 101 ? 11.931 -3.296 -12.615 1.00 89.00 101 LEU A CA 1
ATOM 778 C C . LEU A 1 101 ? 12.981 -2.667 -13.537 1.00 89.00 101 LEU A C 1
ATOM 780 O O . LEU A 1 101 ? 13.079 -3.080 -14.696 1.00 89.00 101 LEU A O 1
ATOM 784 N N . PHE A 1 102 ? 13.762 -1.692 -13.064 1.00 89.12 102 PHE A N 1
ATOM 785 C CA . PHE A 1 102 ? 14.670 -0.924 -13.927 1.00 89.12 102 PHE A CA 1
ATOM 786 C C . PHE A 1 102 ? 16.156 -1.097 -13.613 1.00 89.12 102 PHE A C 1
ATOM 788 O O . PHE A 1 102 ? 16.963 -0.941 -14.528 1.00 89.12 102 PHE A O 1
ATOM 795 N N . TRP A 1 103 ? 16.522 -1.436 -12.375 1.00 85.81 103 TRP A N 1
ATOM 796 C CA . TRP A 1 103 ? 17.926 -1.512 -11.945 1.00 85.81 103 TRP A CA 1
ATOM 797 C C . TRP A 1 103 ? 18.367 -2.901 -11.479 1.00 85.81 103 TRP A C 1
ATOM 799 O O . TRP A 1 103 ? 19.562 -3.163 -11.384 1.00 85.81 103 TRP A O 1
ATOM 809 N N . SER A 1 104 ? 17.424 -3.804 -11.222 1.00 84.69 104 SER A N 1
ATOM 810 C CA . SER A 1 104 ? 17.701 -5.159 -10.764 1.00 84.69 104 SER A CA 1
ATOM 811 C C . SER A 1 104 ? 17.617 -6.177 -11.907 1.00 84.69 104 SER A C 1
ATOM 813 O O . SER A 1 104 ? 16.697 -6.100 -12.728 1.00 84.69 104 SER A O 1
ATOM 815 N N . PRO A 1 105 ? 18.498 -7.195 -11.932 1.00 79.69 105 PRO A N 1
ATOM 816 C CA . PRO A 1 105 ? 18.358 -8.336 -12.838 1.00 79.69 105 PRO A CA 1
ATOM 817 C C . PRO A 1 105 ? 17.175 -9.248 -12.466 1.00 79.69 105 PRO A C 1
ATOM 819 O O . PRO A 1 105 ? 16.771 -10.087 -13.266 1.00 79.69 105 PRO A O 1
ATOM 822 N N . LEU A 1 106 ? 16.608 -9.089 -11.264 1.00 83.19 106 LEU A N 1
ATOM 823 C CA . LEU A 1 106 ? 15.476 -9.874 -10.770 1.00 83.19 106 LEU A CA 1
ATOM 824 C C . LEU A 1 106 ? 14.196 -9.618 -11.590 1.00 83.19 106 LEU A C 1
ATOM 826 O O . LEU A 1 106 ? 13.395 -10.529 -11.818 1.00 83.19 106 LEU A O 1
ATOM 830 N N . GLY A 1 107 ? 14.022 -8.388 -12.077 1.00 85.50 107 GLY A N 1
ATOM 831 C CA . GLY A 1 107 ? 12.971 -8.022 -13.017 1.00 85.50 107 GLY A CA 1
ATOM 832 C C . GLY A 1 107 ? 11.542 -8.201 -12.489 1.00 85.50 107 GLY A C 1
ATOM 833 O O . GLY A 1 107 ? 11.257 -8.189 -11.290 1.00 85.50 107 GLY A O 1
ATOM 834 N N . THR A 1 108 ? 10.609 -8.370 -13.428 1.00 86.38 108 THR A N 1
ATOM 835 C CA . THR A 1 108 ? 9.157 -8.339 -13.188 1.00 86.38 108 THR A CA 1
ATOM 836 C C . THR A 1 108 ? 8.650 -9.395 -12.210 1.00 86.38 108 THR A C 1
ATOM 838 O O . THR A 1 108 ? 7.756 -9.107 -11.420 1.00 86.38 108 THR A O 1
ATOM 841 N N . ARG A 1 109 ? 9.215 -10.607 -12.220 1.00 87.06 109 ARG A N 1
ATOM 842 C CA . ARG A 1 109 ? 8.738 -11.709 -11.365 1.00 87.06 109 ARG A CA 1
ATOM 843 C C . ARG A 1 109 ? 8.881 -11.377 -9.881 1.00 87.06 109 ARG A C 1
ATOM 845 O O . ARG A 1 109 ? 7.952 -11.589 -9.109 1.00 87.06 109 ARG A O 1
ATOM 852 N N . TRP A 1 110 ? 10.018 -10.804 -9.501 1.00 90.50 110 TRP A N 1
ATOM 853 C CA . TRP A 1 110 ? 10.279 -10.413 -8.119 1.00 90.50 110 TRP A CA 1
ATOM 854 C C . TRP A 1 110 ? 9.531 -9.148 -7.717 1.00 90.50 110 TRP A C 1
ATOM 856 O O . TRP A 1 110 ? 9.106 -9.055 -6.572 1.00 90.50 110 TRP A O 1
ATOM 866 N N . ALA A 1 111 ? 9.296 -8.219 -8.650 1.00 88.44 111 ALA A N 1
ATOM 867 C CA . ALA A 1 111 ? 8.414 -7.079 -8.401 1.00 88.44 111 ALA A CA 1
ATOM 868 C C . ALA A 1 111 ? 6.992 -7.539 -8.036 1.00 88.44 111 ALA A C 1
ATOM 870 O O . ALA A 1 111 ? 6.434 -7.071 -7.049 1.00 88.44 111 ALA A O 1
ATOM 871 N N . ILE A 1 112 ? 6.445 -8.514 -8.771 1.00 88.31 112 ILE A N 1
ATOM 872 C CA . ILE A 1 112 ? 5.127 -9.099 -8.481 1.00 88.31 112 ILE A CA 1
ATOM 873 C C . ILE A 1 112 ? 5.136 -9.847 -7.142 1.00 88.31 112 ILE A C 1
ATOM 875 O O . ILE A 1 112 ? 4.225 -9.660 -6.341 1.00 88.31 112 ILE A O 1
ATOM 879 N N . LEU A 1 113 ? 6.159 -10.668 -6.870 1.00 91.19 113 LEU A N 1
ATOM 880 C CA . LEU A 1 113 ? 6.256 -11.407 -5.606 1.00 91.19 113 LEU A CA 1
ATOM 881 C C . LEU A 1 113 ? 6.356 -10.464 -4.401 1.00 91.19 113 LEU A C 1
ATOM 883 O O . LEU A 1 113 ? 5.670 -10.667 -3.402 1.00 91.19 113 LEU A O 1
ATOM 887 N N . TYR A 1 114 ? 7.169 -9.413 -4.514 1.00 90.88 114 TYR A N 1
ATOM 888 C CA . TYR A 1 114 ? 7.269 -8.358 -3.510 1.00 90.88 114 TYR A CA 1
ATOM 889 C C . TYR A 1 114 ? 5.907 -7.698 -3.276 1.00 90.88 114 TYR A C 1
ATOM 891 O O . TYR A 1 114 ? 5.441 -7.632 -2.143 1.00 90.88 114 TYR A O 1
ATOM 899 N N . SER A 1 115 ? 5.224 -7.292 -4.349 1.00 89.12 115 SER A N 1
ATOM 900 C CA . SER A 1 115 ? 3.877 -6.719 -4.278 1.00 89.12 115 SER A CA 1
ATOM 901 C C . SER A 1 115 ? 2.863 -7.640 -3.596 1.00 89.12 115 SER A C 1
ATOM 903 O O . SER A 1 115 ? 2.066 -7.180 -2.781 1.00 89.12 115 SER A O 1
ATOM 905 N N . ALA A 1 116 ? 2.903 -8.941 -3.891 1.00 87.62 116 ALA A N 1
ATOM 906 C CA . ALA A 1 116 ? 2.039 -9.928 -3.252 1.00 87.62 116 ALA A CA 1
ATOM 907 C C . ALA A 1 116 ? 2.351 -10.075 -1.755 1.00 87.62 116 ALA A C 1
ATOM 909 O O . ALA A 1 116 ? 1.433 -10.102 -0.940 1.00 87.62 116 ALA A O 1
ATOM 910 N N . ALA A 1 117 ? 3.631 -10.110 -1.374 1.00 87.69 117 ALA A N 1
ATOM 911 C CA . ALA A 1 1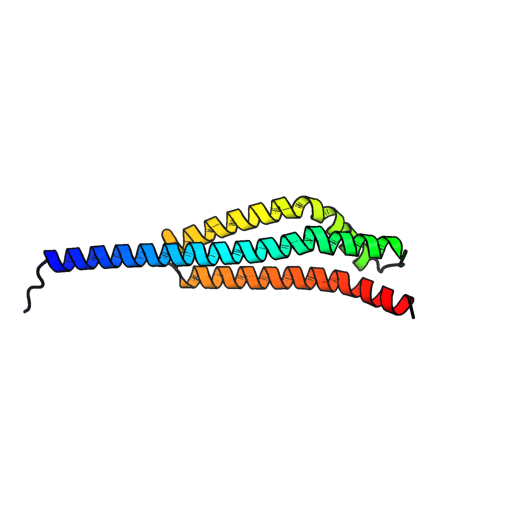17 ? 4.041 -10.180 0.028 1.00 87.69 117 ALA A CA 1
ATOM 912 C C . ALA A 1 117 ? 3.589 -8.943 0.820 1.00 87.69 117 ALA A C 1
ATOM 914 O O . ALA A 1 117 ? 3.049 -9.073 1.919 1.00 87.69 117 ALA A O 1
ATOM 915 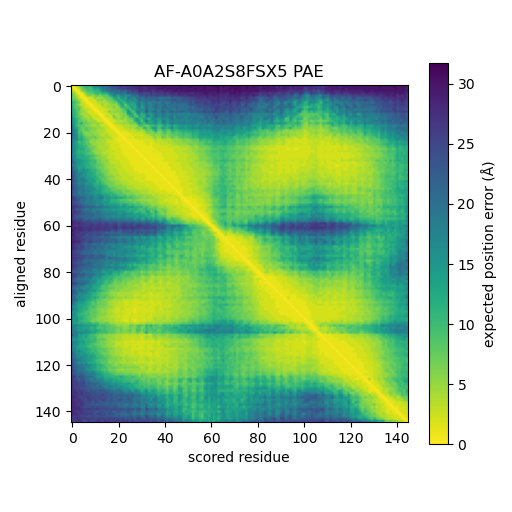N N . ILE A 1 118 ? 3.750 -7.752 0.237 1.00 86.00 118 ILE A N 1
ATOM 916 C CA . ILE A 1 118 ? 3.290 -6.488 0.819 1.00 86.00 118 ILE A CA 1
ATOM 917 C C . ILE A 1 118 ? 1.766 -6.477 0.984 1.00 86.00 118 ILE A C 1
ATOM 919 O O . ILE A 1 118 ? 1.267 -6.065 2.031 1.00 86.00 118 ILE A O 1
ATOM 923 N N . PHE A 1 119 ? 1.019 -6.984 0.002 1.00 84.75 119 PHE A N 1
ATOM 924 C CA . PHE A 1 119 ? -0.429 -7.133 0.118 1.00 84.75 119 PHE A CA 1
ATOM 925 C C . PHE A 1 119 ? -0.833 -8.104 1.233 1.00 84.75 119 PHE A C 1
ATOM 927 O O . PHE A 1 119 ? -1.680 -7.762 2.053 1.00 84.75 119 PHE A O 1
ATOM 934 N N . CYS A 1 120 ? -0.210 -9.282 1.315 1.00 86.56 120 CYS A N 1
ATOM 935 C CA . CYS A 1 120 ? -0.475 -10.236 2.393 1.00 86.56 120 CYS A CA 1
ATOM 936 C C . CYS A 1 120 ? -0.203 -9.620 3.770 1.00 86.56 120 CYS A C 1
ATOM 938 O O . CYS A 1 120 ? -1.012 -9.776 4.681 1.00 86.56 120 CYS A O 1
ATOM 940 N N . LEU A 1 121 ? 0.898 -8.877 3.913 1.00 83.12 121 LEU A N 1
ATOM 941 C CA . LEU A 1 121 ? 1.208 -8.156 5.145 1.00 83.12 121 LEU A CA 1
ATOM 942 C C . LEU A 1 121 ? 0.135 -7.105 5.467 1.00 83.12 121 LEU A C 1
ATOM 944 O O . LEU A 1 121 ? -0.317 -7.036 6.606 1.00 83.12 121 LEU A O 1
ATOM 948 N N . ALA A 1 122 ? -0.313 -6.331 4.475 1.00 78.62 122 ALA A N 1
ATOM 949 C CA . ALA A 1 122 ? -1.382 -5.350 4.648 1.00 78.62 122 ALA A CA 1
ATOM 950 C C . ALA A 1 122 ? -2.704 -6.001 5.090 1.00 78.62 122 ALA A C 1
ATOM 952 O O . ALA A 1 122 ? -3.352 -5.500 6.006 1.00 78.62 122 ALA A O 1
ATOM 953 N N . VAL A 1 123 ? -3.078 -7.140 4.495 1.00 78.00 123 VAL A N 1
ATOM 954 C CA . VAL A 1 123 ? -4.269 -7.915 4.883 1.00 78.00 123 VAL A CA 1
ATOM 955 C C . VAL A 1 123 ? -4.142 -8.457 6.306 1.00 78.00 123 VAL A C 1
ATOM 957 O O . VAL A 1 123 ? -5.102 -8.375 7.065 1.00 78.00 123 VAL A O 1
ATOM 960 N N . LEU A 1 124 ? -2.974 -8.976 6.694 1.00 74.19 124 LEU A N 1
ATOM 961 C CA . LEU A 1 124 ? -2.734 -9.468 8.054 1.00 74.19 124 LEU A CA 1
ATOM 962 C C . LEU A 1 124 ? -2.821 -8.342 9.085 1.00 74.19 124 LEU A C 1
ATOM 964 O O . LEU A 1 124 ? -3.493 -8.500 10.101 1.00 74.19 124 LEU A O 1
ATOM 968 N N . LEU A 1 125 ? -2.183 -7.200 8.816 1.00 70.19 125 LEU A N 1
ATOM 969 C CA . LEU A 1 125 ? -2.245 -6.027 9.687 1.00 70.19 125 LEU A CA 1
ATOM 970 C C . LEU A 1 125 ? -3.685 -5.531 9.823 1.00 70.19 125 LEU A C 1
ATOM 972 O O . LEU A 1 125 ? -4.167 -5.376 10.940 1.00 70.19 125 LEU A O 1
ATOM 976 N N . PHE A 1 126 ? -4.398 -5.383 8.705 1.00 70.81 126 PHE A N 1
ATOM 977 C CA . PHE A 1 126 ? -5.809 -5.005 8.698 1.00 70.81 126 PHE A CA 1
ATOM 978 C C . PHE A 1 126 ? -6.689 -6.013 9.451 1.00 70.81 126 PHE A C 1
ATOM 980 O O . PHE A 1 126 ? -7.540 -5.616 10.242 1.00 70.81 126 PHE A O 1
ATOM 987 N N . GLY A 1 127 ? -6.461 -7.314 9.263 1.00 64.25 127 GLY A N 1
ATOM 988 C CA . GLY A 1 127 ? -7.167 -8.377 9.973 1.00 64.25 127 GLY A CA 1
ATOM 989 C C . GLY A 1 127 ? -6.926 -8.334 11.481 1.00 64.25 127 GLY A C 1
ATOM 990 O O . GLY A 1 127 ? -7.879 -8.434 12.244 1.00 64.25 127 GLY A O 1
ATOM 991 N N . MET A 1 128 ? -5.687 -8.112 11.928 1.00 62.16 128 MET A N 1
ATOM 992 C CA . MET A 1 128 ? -5.375 -7.935 13.353 1.00 62.16 128 MET A CA 1
ATOM 993 C C . MET A 1 128 ? -6.027 -6.679 13.928 1.00 62.16 128 MET A C 1
ATOM 995 O O . MET A 1 128 ? -6.550 -6.725 15.039 1.00 62.16 128 MET A O 1
ATOM 999 N N . THR A 1 129 ? -6.046 -5.583 13.166 1.00 64.50 129 THR A N 1
ATOM 1000 C CA . THR A 1 129 ? -6.783 -4.372 13.528 1.00 64.50 129 THR A CA 1
ATOM 1001 C C . THR A 1 129 ? -8.267 -4.695 13.704 1.00 64.50 129 THR A C 1
ATOM 1003 O O . THR A 1 129 ? -8.815 -4.451 14.773 1.00 64.50 129 THR A O 1
ATOM 1006 N N . LEU A 1 130 ? -8.907 -5.330 12.717 1.00 61.38 130 LEU A N 1
ATOM 1007 C CA . LEU A 1 130 ? -10.315 -5.721 12.796 1.00 61.38 130 LEU A CA 1
ATOM 1008 C C . LEU A 1 130 ? -10.610 -6.694 13.941 1.00 61.38 130 LEU A C 1
ATOM 1010 O O . LEU A 1 130 ? -11.611 -6.509 14.614 1.00 61.38 130 LEU A O 1
ATOM 1014 N N . VAL A 1 131 ? -9.775 -7.706 14.190 1.00 57.88 131 VAL A N 1
ATOM 1015 C CA . VAL A 1 131 ? -9.982 -8.680 15.278 1.00 57.88 131 VAL A CA 1
ATOM 1016 C C . VAL A 1 131 ? -9.808 -8.024 16.646 1.00 57.88 131 VAL A C 1
ATOM 1018 O O . VAL A 1 131 ? -10.656 -8.212 17.516 1.00 57.88 131 VAL A O 1
ATOM 1021 N N . GLY A 1 132 ? -8.767 -7.203 16.824 1.00 55.88 132 GLY A N 1
ATOM 1022 C CA . GLY A 1 132 ? -8.561 -6.428 18.053 1.00 55.88 132 GLY A CA 1
ATOM 1023 C C . GLY A 1 132 ? -9.722 -5.478 18.362 1.00 55.88 132 GLY A C 1
ATOM 1024 O O . GLY A 1 132 ? -9.957 -5.144 19.519 1.00 55.88 132 GLY A O 1
ATOM 1025 N N . PHE A 1 133 ? -10.478 -5.102 17.333 1.00 56.00 133 PHE A N 1
ATOM 1026 C CA . PHE A 1 133 ? -11.670 -4.268 17.412 1.00 56.00 133 PHE A CA 1
ATOM 1027 C C . PHE A 1 133 ? -12.997 -5.043 17.473 1.00 56.00 133 PHE A C 1
ATOM 1029 O O . PHE A 1 133 ? -13.959 -4.566 18.070 1.00 56.00 133 PHE A O 1
ATOM 1036 N N . ALA A 1 134 ? -13.067 -6.237 16.890 1.00 56.56 134 ALA A N 1
ATOM 1037 C CA . ALA A 1 134 ? -14.266 -7.067 16.867 1.00 56.56 134 ALA A CA 1
ATOM 1038 C C . ALA A 1 134 ? -14.537 -7.704 18.232 1.00 56.56 134 ALA A C 1
ATOM 1040 O O . ALA A 1 134 ? -15.691 -7.803 18.630 1.00 56.56 134 ALA A O 1
ATOM 1041 N N . ILE A 1 135 ? -13.488 -8.089 18.967 1.00 56.75 135 ILE A N 1
ATOM 1042 C CA . ILE A 1 135 ? -13.611 -8.649 20.322 1.00 56.75 135 ILE A CA 1
ATOM 1043 C C . ILE A 1 135 ? -14.386 -7.698 21.259 1.00 56.75 135 ILE A C 1
ATOM 1045 O O . ILE A 1 135 ? -15.417 -8.122 21.780 1.00 56.75 135 ILE A O 1
ATOM 1049 N N . PRO A 1 136 ? -13.999 -6.414 21.417 1.00 54.41 136 PRO A N 1
ATOM 1050 C CA . PRO A 1 136 ? -14.766 -5.489 22.251 1.00 54.41 136 PRO A CA 1
ATOM 1051 C C . PRO A 1 136 ? -16.177 -5.200 21.712 1.00 54.41 136 PRO A C 1
ATOM 1053 O O . PRO A 1 136 ? -17.085 -4.955 22.499 1.00 54.41 136 PRO A O 1
ATOM 1056 N N . LEU A 1 137 ? -16.400 -5.262 20.392 1.00 53.91 137 LEU A N 1
ATOM 1057 C CA . LEU A 1 137 ? -17.736 -5.091 19.804 1.00 53.91 137 LEU A CA 1
ATOM 1058 C C . LEU A 1 137 ? -18.667 -6.279 20.109 1.00 53.91 137 LEU A C 1
ATOM 1060 O O . LEU A 1 137 ? -19.853 -6.078 20.360 1.00 53.91 137 LEU A O 1
ATOM 1064 N N . PHE A 1 138 ? -18.153 -7.510 20.092 1.00 61.22 138 PHE A N 1
ATOM 1065 C CA . PHE A 1 138 ? -18.935 -8.695 20.450 1.00 61.22 138 PHE A CA 1
ATOM 1066 C C . PHE A 1 138 ? -19.261 -8.728 21.945 1.00 61.22 138 PHE A C 1
ATOM 1068 O O . PHE A 1 138 ? -20.410 -8.986 22.293 1.00 61.22 138 PHE A O 1
ATOM 1075 N N . GLU A 1 139 ? -18.304 -8.378 22.811 1.00 57.81 139 GLU A N 1
ATOM 1076 C CA . GLU A 1 139 ? -18.559 -8.214 24.251 1.00 57.81 139 GLU A CA 1
ATOM 1077 C C . GLU A 1 139 ? -19.631 -7.147 24.512 1.00 57.81 139 GLU A C 1
ATOM 1079 O O . GLU A 1 139 ? -20.534 -7.348 25.324 1.00 57.81 139 GLU A O 1
ATOM 1084 N N . LEU A 1 140 ? -19.595 -6.043 23.759 1.00 53.25 140 LEU A N 1
ATOM 1085 C CA . LEU A 1 140 ? -20.618 -5.009 23.820 1.00 53.25 140 LEU A CA 1
ATOM 1086 C C . LEU A 1 140 ? -22.003 -5.534 23.414 1.00 53.25 140 LEU A C 1
ATOM 1088 O O . LEU A 1 140 ? -22.983 -5.308 24.122 1.00 53.25 140 LEU A O 1
ATOM 1092 N N . MET A 1 141 ? -22.098 -6.241 22.287 1.00 60.38 141 MET A N 1
ATOM 1093 C CA . MET A 1 141 ? -23.361 -6.810 21.813 1.00 60.38 141 MET A CA 1
ATOM 1094 C C . MET A 1 141 ? -23.955 -7.824 22.792 1.00 60.38 141 MET A C 1
ATOM 1096 O O . MET A 1 141 ? -25.177 -7.900 22.907 1.00 60.38 141 MET A O 1
ATOM 1100 N N . ASP A 1 142 ? -23.116 -8.592 23.483 1.00 61.16 142 ASP A N 1
ATOM 1101 C CA . ASP A 1 142 ? -23.574 -9.530 24.505 1.00 61.16 142 ASP A CA 1
ATOM 1102 C C . ASP A 1 142 ? -23.956 -8.832 25.818 1.00 61.16 142 ASP A C 1
ATOM 1104 O O . ASP A 1 142 ? -24.867 -9.306 26.485 1.00 61.16 142 ASP A O 1
ATOM 1108 N N . SER A 1 143 ? -23.367 -7.676 26.156 1.00 55.69 143 SER A N 1
ATOM 1109 C CA . SER A 1 143 ? -23.818 -6.850 27.295 1.00 55.69 143 SER A CA 1
ATOM 1110 C C . SER A 1 143 ? -25.149 -6.116 27.064 1.00 55.69 143 SER A C 1
ATOM 1112 O O . SER A 1 143 ? -25.768 -5.647 28.017 1.00 55.69 143 SER A O 1
ATOM 1114 N N . LEU A 1 144 ? -25.576 -5.993 25.802 1.00 54.41 144 LEU A N 1
ATOM 1115 C CA . LEU A 1 144 ? -26.827 -5.342 25.393 1.00 54.41 144 LEU A CA 1
ATOM 1116 C C . LEU A 1 144 ? -28.007 -6.326 25.254 1.00 54.41 144 LEU A C 1
ATOM 1118 O O . LEU A 1 144 ? -29.113 -5.890 24.924 1.00 54.41 144 LEU A O 1
ATOM 1122 N N . LYS A 1 145 ? -27.781 -7.629 25.465 1.00 52.41 145 LYS A N 1
ATOM 1123 C CA . LYS A 1 145 ? -28.824 -8.667 25.544 1.00 52.41 145 LYS A CA 1
ATOM 1124 C C . LYS A 1 145 ? -29.210 -8.935 26.993 1.00 52.41 145 LYS A C 1
ATOM 1126 O O . LYS A 1 145 ? -30.410 -9.212 27.207 1.00 52.41 145 LYS A O 1
#

Solvent-accessible surface area (backbone atoms only — not comparable to full-atom values): 8056 Å² total; per-residue (Å²): 130,86,78,75,55,69,67,59,58,52,52,51,53,53,50,50,55,51,50,53,53,51,52,43,50,53,52,48,54,53,54,50,50,51,51,50,50,54,49,50,54,52,49,49,42,57,69,49,51,49,53,55,50,53,48,53,56,62,75,63,72,63,91,63,56,72,69,54,50,50,52,52,52,51,48,63,68,43,54,82,47,45,68,58,52,52,49,53,50,50,55,49,50,52,49,52,44,49,38,24,51,76,74,38,93,68,22,65,66,49,37,51,50,51,52,49,51,54,48,52,50,51,52,51,52,50,48,50,53,50,50,70,52,44,55,62,50,52,53,50,58,61,73,73,107

Foldseek 3Di:
DDPDDVVVVVVVVVVVVVVLVVVLVVLLVVLLVVLVVLLVVVLCCLVPVLVVLLVVLVVLPDPDDPVLVVVNVVSVVCSVCSVVVSVVVSVVLSVVSCCQDPPDPVHDVVNVVVSVVVVVVSVVVVVVVVVSSVVSVVVSVVVVD

pLDDT: mean 74.41, std 12.56, range [48.56, 94.5]